Protein AF-A0A2Z5EN95-F1 (afdb_monomer_lite)

Foldseek 3Di:
DDDDDDDPDPDDDPDPDDDPVLVVLVVQLPDPPGAEEAADAPVVQVVSQVVVCVVVVDGRRYHYPRDDPPPD

Structure (mmCIF, N/CA/C/O backbone):
data_AF-A0A2Z5EN95-F1
#
_entry.id   AF-A0A2Z5EN95-F1
#
loop_
_atom_site.group_PDB
_atom_site.id
_atom_site.type_symbol
_atom_site.label_atom_id
_atom_site.label_alt_id
_atom_site.label_comp_id
_atom_site.label_asym_id
_atom_site.label_entity_id
_atom_site.label_seq_id
_atom_site.pdbx_PDB_ins_code
_atom_site.Cartn_x
_atom_site.Cartn_y
_atom_site.Cartn_z
_atom_site.occupancy
_atom_site.B_iso_or_equiv
_atom_site.auth_seq_id
_atom_site.auth_comp_id
_atom_site.auth_asym_id
_atom_site.auth_atom_id
_atom_site.pdbx_PDB_model_num
ATOM 1 N N . MET A 1 1 ? -14.565 -13.250 -29.798 1.00 69.12 1 MET A N 1
ATOM 2 C CA . MET A 1 1 ? -13.361 -13.905 -29.242 1.00 69.12 1 MET A CA 1
ATOM 3 C C . MET A 1 1 ? -12.394 -12.802 -28.847 1.00 69.12 1 MET A C 1
ATOM 5 O O . MET A 1 1 ? -12.160 -11.931 -29.672 1.00 69.12 1 MET A O 1
ATOM 9 N N . ALA A 1 2 ? -11.953 -12.745 -27.589 1.00 84.56 2 ALA A N 1
ATOM 10 C CA . ALA A 1 2 ? -11.047 -11.691 -27.131 1.00 84.56 2 ALA A CA 1
ATOM 11 C C . ALA A 1 2 ? -9.601 -12.060 -27.483 1.00 84.56 2 ALA A C 1
ATOM 13 O O . ALA A 1 2 ? -9.160 -13.166 -27.174 1.00 84.56 2 ALA A O 1
ATOM 14 N N . THR A 1 3 ? -8.876 -11.148 -28.124 1.00 91.06 3 THR A N 1
ATOM 15 C CA . THR A 1 3 ? -7.441 -11.306 -28.379 1.00 91.06 3 THR A CA 1
ATOM 16 C C . THR A 1 3 ? -6.670 -10.909 -27.122 1.00 91.06 3 THR A C 1
ATOM 18 O O . THR A 1 3 ? -6.850 -9.801 -26.617 1.00 91.06 3 THR A O 1
ATOM 21 N N . ILE A 1 4 ? -5.821 -11.800 -26.603 1.00 89.19 4 ILE A N 1
ATOM 22 C CA . ILE A 1 4 ? -4.933 -11.490 -25.474 1.00 89.19 4 ILE A CA 1
ATOM 23 C C . ILE A 1 4 ? -3.704 -10.773 -26.030 1.00 89.19 4 ILE A C 1
ATOM 25 O O . ILE A 1 4 ? -2.961 -11.345 -26.822 1.00 89.19 4 ILE A O 1
ATOM 29 N N . VAL A 1 5 ? -3.492 -9.528 -25.609 1.00 89.56 5 VAL A N 1
ATOM 30 C CA . VAL A 1 5 ? -2.301 -8.743 -25.954 1.00 89.56 5 VAL A CA 1
ATOM 31 C C . VAL A 1 5 ? -1.413 -8.667 -24.717 1.00 89.56 5 VAL A C 1
ATOM 33 O O . VAL A 1 5 ? -1.847 -8.169 -23.677 1.00 89.56 5 VAL A O 1
ATOM 36 N N . GLN A 1 6 ? -0.189 -9.183 -24.811 1.00 87.31 6 GLN A N 1
ATOM 37 C CA . GLN A 1 6 ? 0.829 -9.055 -23.767 1.00 87.31 6 GLN A CA 1
ATOM 38 C C . GLN A 1 6 ? 1.899 -8.051 -24.206 1.00 87.31 6 GLN A C 1
ATOM 40 O O . GLN A 1 6 ? 2.112 -7.847 -25.398 1.00 87.31 6 GLN A O 1
ATOM 45 N N . ASN A 1 7 ? 2.521 -7.374 -23.240 1.00 87.44 7 ASN A N 1
ATOM 46 C CA . ASN A 1 7 ? 3.609 -6.439 -23.507 1.00 87.44 7 ASN A CA 1
ATOM 47 C C . ASN A 1 7 ? 4.951 -7.155 -23.317 1.00 87.44 7 ASN A C 1
ATOM 49 O O . ASN A 1 7 ? 5.277 -7.520 -22.190 1.00 87.44 7 ASN A O 1
ATOM 53 N N . ASP A 1 8 ? 5.728 -7.297 -24.390 1.00 89.88 8 ASP A N 1
ATOM 54 C CA . ASP A 1 8 ? 7.047 -7.952 -24.366 1.00 89.88 8 ASP A CA 1
ATOM 55 C C . ASP A 1 8 ? 8.202 -6.988 -24.032 1.00 89.88 8 ASP A C 1
ATOM 57 O O . ASP A 1 8 ? 9.361 -7.390 -23.916 1.00 89.88 8 ASP A O 1
ATOM 61 N N . LYS A 1 9 ? 7.919 -5.687 -23.879 1.00 93.00 9 LYS A N 1
ATOM 62 C CA . LYS A 1 9 ? 8.945 -4.679 -23.587 1.00 93.00 9 LYS A CA 1
ATOM 63 C C . LYS A 1 9 ? 9.452 -4.822 -22.138 1.00 93.00 9 LYS A C 1
ATOM 65 O O . LYS A 1 9 ? 8.640 -4.739 -21.218 1.00 93.00 9 LYS A O 1
ATOM 70 N N . PRO A 1 10 ? 10.777 -4.907 -21.897 1.00 93.19 10 PRO A N 1
ATOM 71 C CA . PRO A 1 10 ? 11.331 -5.080 -20.547 1.00 93.19 10 PRO A CA 1
ATOM 72 C C . PRO A 1 10 ? 11.196 -3.830 -19.666 1.00 93.19 10 PRO A C 1
ATOM 74 O O . PRO A 1 10 ? 11.266 -3.914 -18.443 1.00 93.19 10 PRO A O 1
ATOM 77 N N . VAL A 1 11 ? 11.010 -2.657 -20.278 1.00 94.69 11 VAL A N 1
ATOM 78 C CA . VAL A 1 11 ? 10.798 -1.394 -19.567 1.00 94.69 11 VAL A CA 1
ATOM 79 C C . VAL A 1 11 ? 9.314 -1.058 -19.515 1.00 94.69 11 VAL A C 1
ATOM 81 O O . VAL A 1 11 ? 8.619 -1.056 -20.534 1.00 94.69 11 VAL A O 1
ATOM 84 N N . THR A 1 12 ? 8.848 -0.707 -18.320 1.00 93.56 12 THR A N 1
ATOM 85 C CA . THR A 1 12 ? 7.510 -0.151 -18.121 1.00 93.56 12 THR A CA 1
ATOM 86 C C . THR A 1 12 ? 7.568 1.361 -18.311 1.00 93.56 12 THR A C 1
ATOM 88 O O . THR A 1 12 ? 8.333 2.043 -17.636 1.00 93.56 12 THR A O 1
ATOM 91 N N . VAL A 1 13 ? 6.770 1.877 -19.242 1.00 94.81 13 VAL A N 1
ATOM 92 C CA . VAL A 1 13 ? 6.574 3.314 -19.479 1.00 94.81 13 VAL A CA 1
ATOM 93 C C . VAL A 1 13 ? 5.122 3.612 -19.136 1.00 94.81 13 VAL A C 1
ATOM 95 O O . VAL A 1 13 ? 4.261 2.834 -19.539 1.00 94.81 13 VAL A O 1
ATOM 98 N N . ASP A 1 14 ? 4.874 4.669 -18.363 1.00 94.25 14 ASP A N 1
ATOM 99 C CA . ASP A 1 14 ? 3.535 5.075 -17.909 1.00 94.25 14 ASP A CA 1
ATOM 100 C C . ASP A 1 14 ? 2.698 3.898 -17.363 1.00 94.25 14 ASP A C 1
ATOM 102 O O . ASP A 1 14 ? 1.724 3.461 -17.982 1.00 94.25 14 ASP A O 1
ATOM 106 N N . PRO A 1 15 ? 3.098 3.318 -16.211 1.00 92.62 15 PRO A N 1
ATOM 107 C CA . PRO A 1 15 ? 2.479 2.109 -15.683 1.00 92.62 15 PRO A CA 1
ATOM 108 C C . PRO A 1 15 ? 0.979 2.296 -15.440 1.00 92.62 15 PRO A C 1
ATOM 110 O O . PRO A 1 15 ? 0.558 3.171 -14.690 1.00 92.62 15 PRO A O 1
ATOM 113 N N . LEU A 1 16 ? 0.172 1.392 -15.999 1.00 92.75 16 LEU A N 1
ATOM 114 C CA . LEU A 1 16 ? -1.281 1.379 -15.799 1.00 92.75 16 LEU A CA 1
ATOM 115 C C . LEU A 1 16 ? -1.690 0.978 -14.369 1.00 92.75 16 LEU A C 1
ATOM 117 O O . LEU A 1 16 ? -2.783 1.310 -13.916 1.00 92.75 16 LEU A O 1
ATOM 121 N N . ARG A 1 17 ? -0.852 0.202 -13.671 1.00 91.69 17 ARG A N 1
ATOM 122 C CA . ARG A 1 17 ? -1.165 -0.381 -12.358 1.00 91.69 17 ARG A CA 1
ATOM 123 C C . ARG A 1 17 ? -0.179 0.096 -11.302 1.00 91.69 17 ARG A C 1
ATOM 125 O O . ARG A 1 17 ? 1.021 0.171 -11.551 1.00 91.69 17 ARG A O 1
ATOM 132 N N . HIS A 1 18 ? -0.697 0.342 -10.105 1.00 94.56 18 HIS A N 1
ATOM 133 C CA . HIS A 1 18 ? 0.108 0.604 -8.916 1.00 94.56 18 HIS A CA 1
ATOM 134 C C . HIS A 1 18 ? 0.462 -0.692 -8.171 1.00 94.56 18 HIS A C 1
ATOM 136 O O . HIS A 1 18 ? 0.001 -1.781 -8.516 1.00 94.56 18 HIS A O 1
ATOM 142 N N . SER A 1 19 ? 1.300 -0.568 -7.140 1.00 94.50 19 SER A N 1
ATOM 143 C CA . SER A 1 19 ? 1.738 -1.694 -6.317 1.00 94.50 19 SER A CA 1
ATOM 144 C C 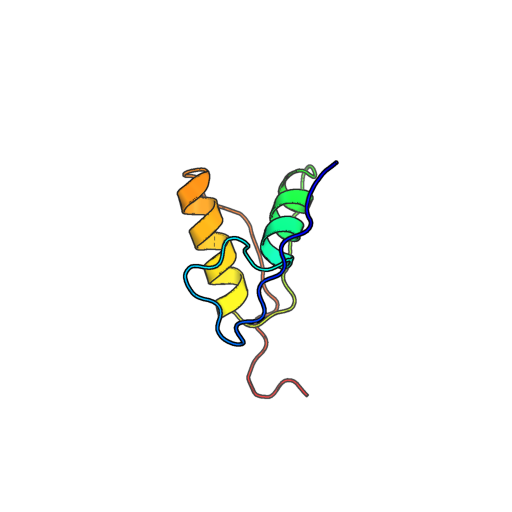. SER A 1 19 ? 0.577 -2.325 -5.533 1.00 94.50 19 SER A C 1
ATOM 146 O O . SER A 1 19 ? -0.353 -1.643 -5.099 1.00 94.50 19 SER A O 1
ATOM 148 N N . ALA A 1 20 ? 0.650 -3.640 -5.306 1.00 96.19 20 ALA A N 1
ATOM 149 C CA . ALA A 1 20 ? -0.372 -4.391 -4.571 1.00 96.19 20 ALA A CA 1
ATOM 150 C C . ALA A 1 20 ? -0.696 -3.843 -3.157 1.00 96.19 20 ALA A C 1
ATOM 152 O O . ALA A 1 20 ? -1.876 -3.828 -2.797 1.00 96.19 20 ALA A O 1
ATOM 153 N N . PRO A 1 21 ? 0.274 -3.330 -2.363 1.00 95.38 21 PRO A N 1
ATOM 154 C CA . PRO A 1 21 ? -0.013 -2.781 -1.037 1.00 95.38 21 PRO A CA 1
ATOM 155 C C . PRO A 1 21 ? -0.984 -1.596 -1.036 1.00 95.38 21 PRO A C 1
ATOM 157 O O . PRO A 1 21 ? -1.706 -1.424 -0.061 1.00 95.38 21 PRO A O 1
ATOM 160 N N . LEU A 1 22 ? -1.059 -0.804 -2.115 1.00 96.50 22 LEU A N 1
ATOM 161 C CA . LEU A 1 22 ? -2.041 0.282 -2.224 1.00 96.50 22 LEU A CA 1
ATOM 162 C C . LEU A 1 22 ? -3.469 -0.273 -2.167 1.00 96.50 22 LEU A C 1
ATOM 164 O O . LEU A 1 22 ? -4.294 0.220 -1.401 1.00 96.50 22 LEU A O 1
ATOM 168 N N . GLY A 1 23 ? -3.741 -1.328 -2.940 1.00 96.62 23 GLY A N 1
ATOM 169 C CA . GLY A 1 23 ? -5.040 -2.001 -2.944 1.00 96.62 23 GLY A CA 1
ATOM 170 C C . GLY A 1 23 ? -5.356 -2.675 -1.608 1.00 96.62 23 GLY A C 1
ATOM 171 O O . GLY A 1 23 ? -6.485 -2.592 -1.134 1.00 96.62 23 GLY A O 1
ATOM 172 N N . ALA A 1 24 ? -4.355 -3.279 -0.959 1.00 96.56 24 ALA A N 1
ATOM 173 C CA . ALA A 1 24 ? -4.523 -3.864 0.371 1.00 96.56 24 ALA A CA 1
ATOM 174 C C . ALA A 1 24 ? -4.896 -2.802 1.419 1.00 96.56 24 ALA A C 1
ATOM 176 O O . ALA A 1 24 ? -5.835 -2.998 2.187 1.00 96.56 24 ALA A O 1
ATOM 177 N N . VAL A 1 25 ? -4.213 -1.652 1.418 1.00 97.19 25 VAL A N 1
ATOM 178 C CA . VAL A 1 25 ? -4.536 -0.524 2.306 1.00 97.19 25 VAL A CA 1
ATOM 179 C C . VAL A 1 25 ? -5.958 -0.029 2.062 1.00 97.19 25 VAL A C 1
ATOM 181 O O . VAL A 1 25 ? -6.701 0.143 3.022 1.00 97.19 25 VAL A O 1
ATOM 184 N N . LEU A 1 26 ? -6.364 0.136 0.799 1.00 96.75 26 LEU A N 1
ATOM 185 C CA . LEU A 1 26 ? -7.738 0.510 0.450 1.00 96.75 26 LEU A CA 1
ATOM 186 C C . LEU A 1 26 ? -8.773 -0.471 1.006 1.00 96.75 26 LEU A C 1
ATOM 188 O O . LEU A 1 26 ? -9.777 -0.042 1.568 1.00 96.75 26 LEU A O 1
ATOM 192 N N . ALA A 1 27 ? -8.521 -1.775 0.885 1.00 97.69 27 ALA A N 1
ATOM 193 C CA . ALA A 1 27 ? -9.418 -2.796 1.411 1.00 97.69 27 ALA A CA 1
ATOM 194 C C . ALA A 1 27 ? -9.548 -2.712 2.943 1.00 97.69 27 ALA A C 1
ATOM 196 O O . ALA A 1 27 ? -10.659 -2.737 3.469 1.00 97.69 27 ALA A O 1
ATOM 197 N N . PHE A 1 28 ? -8.432 -2.555 3.664 1.00 97.62 28 PHE A N 1
ATOM 198 C CA . PHE A 1 28 ? -8.441 -2.465 5.128 1.00 97.62 28 PHE A CA 1
ATOM 199 C C . PHE A 1 28 ? -9.020 -1.152 5.662 1.00 97.62 28 PHE A C 1
ATOM 201 O O . PHE A 1 28 ? -9.645 -1.162 6.719 1.00 97.62 28 PHE A O 1
ATOM 208 N N . LEU A 1 29 ? -8.897 -0.040 4.931 1.00 96.88 29 LEU A N 1
ATOM 209 C CA . LEU A 1 29 ? -9.565 1.220 5.282 1.00 96.88 29 LEU A CA 1
ATOM 210 C C . LEU A 1 29 ? -11.098 1.112 5.245 1.00 96.88 29 LEU A C 1
ATOM 212 O O . LEU A 1 29 ? -11.776 1.882 5.919 1.00 96.88 29 LEU A O 1
ATOM 216 N N . GLY A 1 30 ? -11.647 0.143 4.506 1.00 96.06 30 GLY A N 1
ATOM 217 C CA . 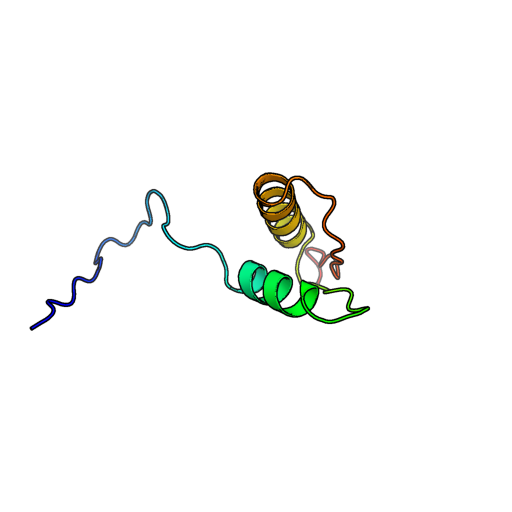GLY A 1 30 ? -13.078 -0.169 4.519 1.00 96.06 30 GLY A CA 1
ATOM 218 C C . GLY A 1 30 ? -13.550 -0.913 5.776 1.00 96.06 30 GLY A C 1
ATOM 219 O O . GLY A 1 30 ? -14.754 -1.053 5.985 1.00 96.06 30 GLY A O 1
ATOM 220 N N . VAL A 1 31 ? -12.637 -1.396 6.624 1.00 97.62 31 VAL A N 1
ATOM 221 C CA . VAL A 1 31 ? -12.973 -2.123 7.854 1.00 97.62 31 VAL A CA 1
ATOM 222 C C . VAL A 1 31 ? -13.113 -1.142 9.017 1.00 97.62 31 VAL A C 1
ATOM 224 O O . VAL A 1 31 ? -12.190 -0.395 9.349 1.00 97.62 31 VAL A O 1
ATOM 227 N N . ALA A 1 32 ? -14.267 -1.169 9.686 1.00 97.00 32 ALA A N 1
ATOM 228 C CA . ALA A 1 32 ? -14.552 -0.280 10.808 1.00 97.00 32 ALA A CA 1
ATOM 229 C C . ALA A 1 32 ? -13.504 -0.414 11.929 1.00 97.00 32 ALA A C 1
ATOM 231 O O . ALA A 1 32 ? -13.259 -1.507 12.443 1.00 97.00 32 ALA A O 1
ATOM 232 N N . ARG A 1 33 ? -12.927 0.726 12.340 1.00 96.06 33 ARG A N 1
ATOM 233 C CA . ARG A 1 33 ? -11.866 0.827 13.364 1.00 96.06 33 ARG A CA 1
ATOM 234 C C . ARG A 1 33 ? -10.591 0.029 13.036 1.00 96.06 33 ARG A C 1
ATOM 236 O O . ARG A 1 33 ? -9.905 -0.423 13.949 1.00 96.06 33 ARG A O 1
ATOM 243 N N . CYS A 1 34 ? -10.259 -0.134 11.756 1.00 96.94 34 CYS A N 1
ATOM 244 C CA . CYS A 1 34 ? -8.981 -0.696 11.326 1.00 96.94 34 CYS A CA 1
ATOM 245 C C . CYS A 1 34 ? -7.946 0.411 11.074 1.00 96.94 34 CYS A C 1
ATOM 247 O O . CYS A 1 34 ? -8.255 1.433 10.465 1.00 96.94 34 CYS A O 1
ATOM 249 N N . LEU A 1 35 ? -6.706 0.193 11.521 1.00 97.00 35 LEU A N 1
ATOM 250 C CA . LEU A 1 35 ? -5.554 1.014 11.154 1.00 97.00 35 LEU A CA 1
ATOM 251 C C . LEU A 1 35 ? -4.568 0.139 10.367 1.00 97.00 35 LEU A C 1
ATOM 253 O O . LEU A 1 35 ? -3.883 -0.684 10.979 1.00 97.00 35 LEU A O 1
ATOM 257 N N . PRO A 1 36 ? -4.487 0.275 9.033 1.00 96.94 36 PRO A N 1
ATOM 258 C CA . PRO A 1 36 ? -3.556 -0.515 8.240 1.00 96.94 36 PRO A CA 1
ATOM 259 C C . PRO A 1 36 ? -2.102 -0.173 8.591 1.00 96.94 36 PRO A C 1
ATOM 261 O O . PRO A 1 36 ? -1.745 0.994 8.780 1.00 96.94 36 PRO A O 1
ATOM 264 N N . LEU A 1 37 ? -1.253 -1.202 8.637 1.00 96.88 37 LEU A N 1
ATOM 265 C CA . LEU A 1 37 ? 0.190 -1.087 8.834 1.00 96.88 37 LEU A CA 1
ATOM 266 C C . LEU A 1 37 ? 0.920 -1.754 7.667 1.00 96.88 37 LEU A C 1
ATOM 268 O O . LEU A 1 37 ? 0.693 -2.926 7.371 1.00 96.88 37 LEU A O 1
ATOM 272 N N . LEU A 1 38 ? 1.816 -1.014 7.018 1.00 95.94 38 LEU A N 1
ATOM 273 C CA . LEU A 1 38 ? 2.698 -1.539 5.981 1.00 95.94 38 LEU A CA 1
ATOM 274 C C . LEU A 1 38 ? 4.028 -1.975 6.586 1.00 95.94 38 LEU A C 1
ATOM 276 O O . LEU A 1 38 ? 4.780 -1.152 7.117 1.00 95.94 38 LEU A O 1
ATOM 280 N N . HIS A 1 39 ? 4.335 -3.265 6.462 1.00 95.69 39 HIS A N 1
ATOM 281 C CA . HIS A 1 39 ? 5.659 -3.779 6.784 1.00 95.69 39 HIS A CA 1
ATOM 282 C C . HIS A 1 39 ? 6.644 -3.420 5.661 1.00 95.69 39 HIS A C 1
ATOM 284 O O . HIS A 1 39 ? 6.869 -4.194 4.735 1.00 95.69 39 HIS A O 1
ATOM 290 N N . SER A 1 40 ? 7.135 -2.184 5.674 1.00 92.00 40 SER A N 1
ATOM 291 C CA . SER A 1 40 ? 7.950 -1.606 4.603 1.00 92.00 40 SER A CA 1
ATOM 292 C C . SER A 1 40 ? 8.865 -0.500 5.126 1.00 92.00 40 SER A C 1
ATOM 294 O O . SER A 1 40 ? 8.741 -0.062 6.271 1.00 92.00 40 SER A O 1
ATOM 296 N N . SER A 1 41 ? 9.748 0.012 4.266 1.00 93.81 41 SER A N 1
ATOM 297 C CA . SER A 1 41 ? 10.400 1.300 4.509 1.00 93.81 41 SER A CA 1
ATOM 298 C C . SER A 1 41 ? 9.384 2.448 4.418 1.00 93.81 41 SER A C 1
ATOM 300 O O . SER A 1 41 ? 8.266 2.294 3.902 1.00 93.81 41 SER A O 1
ATOM 302 N N . GLN A 1 42 ? 9.771 3.624 4.915 1.00 93.69 42 GLN A N 1
ATOM 303 C CA . GLN A 1 42 ? 8.893 4.797 4.992 1.00 93.69 42 GLN A CA 1
ATOM 304 C C . GLN A 1 42 ? 8.423 5.291 3.612 1.00 93.69 42 GLN A C 1
ATOM 306 O O . GLN A 1 42 ? 7.297 5.776 3.479 1.00 93.69 42 GLN A O 1
ATOM 311 N N . GLY A 1 43 ? 9.250 5.127 2.572 1.00 93.31 43 GLY A N 1
ATOM 312 C CA . GLY A 1 43 ? 8.951 5.603 1.218 1.00 93.31 43 GLY A CA 1
ATOM 313 C C . GLY A 1 43 ? 7.715 4.944 0.599 1.00 93.31 43 GLY A C 1
ATOM 314 O O . GLY A 1 43 ? 6.874 5.629 0.014 1.00 93.31 43 GLY A O 1
ATOM 315 N N . CYS A 1 44 ? 7.547 3.630 0.787 1.00 92.12 44 CYS A N 1
ATOM 316 C CA . CYS A 1 44 ? 6.380 2.909 0.274 1.00 92.12 44 CYS A CA 1
ATOM 317 C C . CYS A 1 44 ? 5.077 3.420 0.905 1.00 92.12 44 CYS A C 1
ATOM 319 O O . CYS A 1 44 ? 4.103 3.676 0.196 1.00 92.12 44 CYS A O 1
ATOM 321 N N . ALA A 1 45 ? 5.070 3.623 2.225 1.00 94.81 45 ALA A N 1
ATOM 322 C CA . ALA A 1 45 ? 3.899 4.127 2.938 1.00 94.81 45 ALA A CA 1
ATOM 323 C C . ALA A 1 45 ? 3.579 5.585 2.582 1.00 94.81 45 ALA A C 1
ATOM 325 O O . ALA A 1 45 ? 2.409 5.931 2.404 1.00 94.81 45 ALA A O 1
ATOM 326 N N . ALA A 1 46 ? 4.603 6.424 2.403 1.00 95.56 46 ALA A N 1
ATOM 327 C CA . ALA A 1 46 ? 4.431 7.805 1.965 1.00 95.56 46 ALA A CA 1
ATOM 328 C C . ALA A 1 46 ? 3.764 7.889 0.581 1.00 95.56 46 ALA A C 1
ATOM 330 O O . ALA A 1 46 ? 2.822 8.663 0.408 1.00 95.56 46 ALA A O 1
ATOM 331 N N . MET A 1 47 ? 4.183 7.057 -0.380 1.00 95.56 47 MET A N 1
ATOM 332 C CA . MET A 1 47 ? 3.594 7.041 -1.725 1.00 95.56 47 MET A CA 1
ATOM 333 C C . MET A 1 47 ? 2.118 6.626 -1.701 1.00 95.56 47 MET A C 1
ATOM 335 O O . MET A 1 47 ? 1.283 7.295 -2.311 1.00 95.56 47 MET A O 1
ATOM 339 N N . VAL A 1 48 ? 1.774 5.567 -0.956 1.00 96.31 48 VAL A N 1
ATOM 340 C CA . VAL A 1 48 ? 0.372 5.143 -0.790 1.00 96.31 48 VAL A CA 1
ATOM 341 C C . VAL A 1 48 ? -0.455 6.274 -0.180 1.00 96.31 48 VAL A C 1
ATOM 343 O O . VAL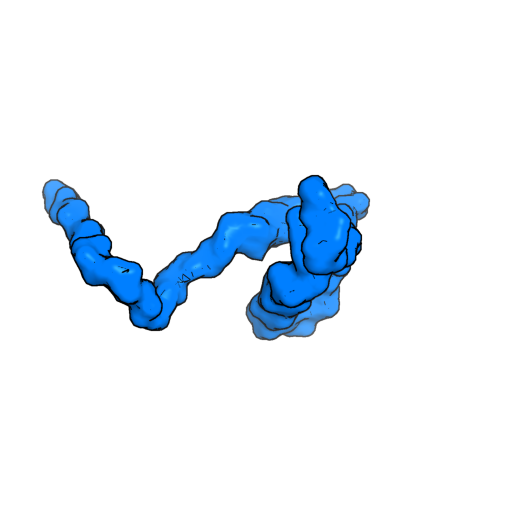 A 1 48 ? -1.512 6.614 -0.709 1.00 96.31 48 VAL A O 1
ATOM 346 N N . LYS A 1 49 ? 0.048 6.917 0.880 1.00 95.69 49 LYS A N 1
ATOM 347 C CA . LYS A 1 49 ? -0.647 8.028 1.538 1.00 95.69 49 LYS A CA 1
ATOM 348 C C . LYS A 1 49 ? -0.881 9.202 0.587 1.00 95.69 49 LYS A C 1
ATOM 350 O O . LYS A 1 49 ? -1.998 9.700 0.512 1.00 95.69 49 LYS A O 1
ATOM 355 N N . VAL A 1 50 ? 0.131 9.614 -0.180 1.00 96.94 50 VAL A N 1
ATOM 356 C CA . VAL A 1 50 ? 0.011 10.723 -1.141 1.00 96.94 50 VAL A CA 1
ATOM 357 C C . VAL A 1 50 ? -1.002 10.409 -2.240 1.00 96.94 50 VAL A C 1
ATOM 359 O O . VAL A 1 50 ? -1.832 11.263 -2.549 1.00 96.94 50 VAL A O 1
ATOM 362 N N . LEU A 1 51 ? -0.961 9.207 -2.822 1.00 96.94 51 LEU A N 1
ATOM 363 C CA . LEU A 1 51 ? -1.891 8.811 -3.884 1.00 96.94 51 LEU A CA 1
ATOM 364 C C . LEU A 1 51 ? -3.340 8.812 -3.388 1.00 96.94 51 LEU A C 1
ATOM 366 O O . LEU A 1 51 ? -4.210 9.399 -4.031 1.00 96.94 51 LEU A O 1
ATOM 370 N N . LEU A 1 52 ? -3.589 8.219 -2.220 1.00 97.25 52 LEU A N 1
ATOM 371 C CA . LEU A 1 52 ? -4.933 8.124 -1.656 1.00 97.25 52 LEU A CA 1
ATOM 372 C C . LEU A 1 52 ? -5.452 9.478 -1.156 1.00 97.25 52 LEU A C 1
ATOM 374 O O . LEU A 1 52 ? -6.587 9.836 -1.461 1.00 97.25 52 LEU A O 1
ATOM 378 N N . THR A 1 53 ? -4.619 10.284 -0.488 1.00 97.88 53 THR A N 1
ATOM 379 C CA . THR A 1 53 ? -4.998 11.646 -0.079 1.00 97.88 53 THR A CA 1
ATOM 380 C C . THR A 1 53 ? -5.296 12.535 -1.283 1.00 97.88 53 THR A C 1
ATOM 382 O O . THR A 1 53 ? -6.235 13.320 -1.231 1.00 97.88 53 THR A O 1
ATOM 385 N N . ARG A 1 54 ? -4.564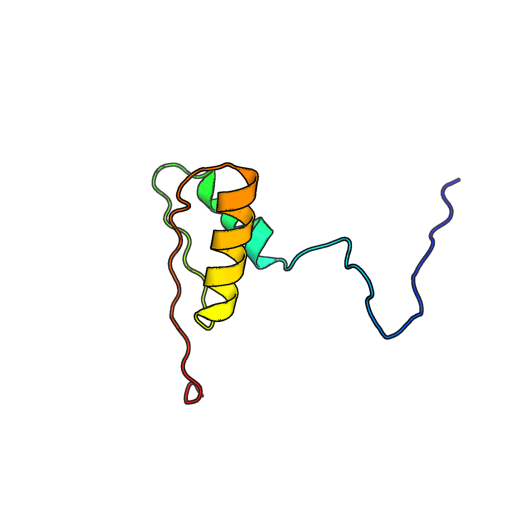 12.410 -2.398 1.00 97.88 54 ARG A N 1
ATOM 386 C CA . ARG A 1 54 ? -4.883 13.159 -3.628 1.00 97.88 54 ARG A CA 1
ATOM 387 C C . ARG A 1 54 ? -6.191 12.700 -4.268 1.00 97.88 54 ARG A C 1
ATOM 389 O O . ARG A 1 54 ? -6.938 13.544 -4.753 1.00 97.88 54 ARG A O 1
ATOM 396 N N . HIS A 1 55 ? -6.455 11.394 -4.277 1.00 97.50 55 HIS A N 1
ATOM 397 C CA . HIS A 1 55 ? -7.658 10.830 -4.886 1.00 97.50 55 HIS A CA 1
ATOM 398 C C . HIS A 1 55 ? -8.926 11.167 -4.089 1.00 97.50 55 HIS A C 1
ATOM 400 O O . HIS A 1 55 ? -9.877 11.701 -4.654 1.00 97.50 55 HIS A O 1
ATOM 406 N N . PHE A 1 56 ? -8.923 10.912 -2.778 1.00 97.62 56 PHE A N 1
ATOM 407 C CA . PHE A 1 56 ? -10.088 11.127 -1.912 1.00 97.62 56 PHE A CA 1
ATOM 408 C C . PHE A 1 56 ? -10.181 12.540 -1.342 1.00 97.62 56 PHE A C 1
ATOM 410 O O . PHE A 1 56 ? -11.237 12.928 -0.862 1.00 97.62 56 PHE A O 1
ATOM 417 N N . ARG A 1 57 ? -9.099 13.324 -1.420 1.00 97.75 57 ARG A N 1
ATOM 418 C CA . ARG A 1 57 ? -8.990 14.663 -0.816 1.00 97.75 57 ARG A CA 1
ATOM 419 C C . ARG A 1 57 ? -9.176 14.662 0.706 1.00 97.75 57 ARG A C 1
ATOM 421 O O . ARG A 1 57 ? -9.618 15.652 1.277 1.00 97.75 57 ARG A O 1
ATOM 428 N N . GLU A 1 58 ? -8.767 13.576 1.359 1.00 97.00 58 GLU A N 1
ATOM 429 C CA . GLU A 1 58 ? -8.866 13.385 2.809 1.00 97.00 58 GLU A CA 1
ATOM 430 C C . GLU A 1 58 ? -7.550 12.864 3.410 1.00 97.00 58 GLU A C 1
ATOM 432 O O . GLU A 1 58 ? -6.688 12.302 2.722 1.00 97.00 58 GLU A O 1
ATOM 437 N N . SER A 1 59 ? -7.373 13.060 4.719 1.00 94.69 59 SER A N 1
ATOM 438 C CA . SER A 1 59 ? -6.222 12.518 5.447 1.00 94.69 59 SER A CA 1
ATOM 439 C C . SER A 1 59 ? -6.379 11.011 5.627 1.00 94.69 59 SER A C 1
ATOM 441 O O . SER A 1 59 ? -7.332 10.556 6.254 1.00 94.69 59 SER A O 1
ATOM 443 N N . ILE A 1 60 ? -5.430 10.237 5.100 1.00 96.50 60 ILE A N 1
ATOM 444 C CA . ILE A 1 60 ? -5.499 8.774 5.127 1.00 96.50 60 ILE A CA 1
ATOM 445 C C . ILE A 1 60 ? -4.728 8.227 6.340 1.00 96.50 60 ILE A C 1
ATOM 447 O O . ILE A 1 60 ? -3.513 8.460 6.440 1.00 96.50 60 ILE A O 1
ATOM 451 N N . PRO A 1 61 ? -5.393 7.502 7.263 1.00 94.69 61 PRO A N 1
ATOM 452 C CA . PRO A 1 61 ? -4.739 6.885 8.410 1.00 94.69 61 PRO A CA 1
ATOM 453 C C . PRO A 1 61 ? -4.000 5.608 7.979 1.00 94.69 61 PRO A C 1
ATOM 455 O O . PRO A 1 61 ? -4.607 4.626 7.566 1.00 94.69 61 PRO A O 1
ATOM 458 N N . LEU A 1 62 ? -2.670 5.628 8.064 1.00 95.56 62 LEU A N 1
ATOM 459 C CA . LEU A 1 62 ? -1.790 4.534 7.64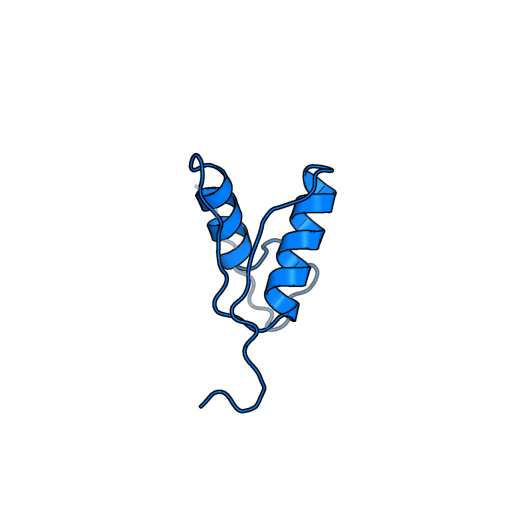7 1.00 95.56 62 LEU A CA 1
ATOM 460 C C . LEU A 1 62 ? -0.511 4.558 8.488 1.00 95.56 62 LEU A C 1
ATOM 462 O O . LEU A 1 62 ? 0.060 5.632 8.690 1.00 95.56 62 LEU A O 1
ATOM 466 N N . GLN A 1 63 ? -0.055 3.391 8.942 1.00 96.25 63 GLN A N 1
ATOM 467 C CA . GLN A 1 63 ? 1.204 3.222 9.673 1.00 96.25 63 GLN A CA 1
ATOM 468 C C . GLN A 1 63 ? 2.220 2.397 8.880 1.00 96.25 63 GLN A C 1
ATOM 470 O O . GLN A 1 63 ? 1.878 1.698 7.925 1.00 96.25 63 GLN A O 1
ATOM 475 N N . THR A 1 64 ? 3.486 2.475 9.280 1.00 96.12 64 THR A N 1
ATOM 476 C CA . THR A 1 64 ? 4.578 1.692 8.697 1.00 96.12 64 THR A CA 1
ATOM 477 C C . THR A 1 64 ? 5.533 1.218 9.783 1.00 96.12 64 THR A C 1
ATOM 479 O O . THR A 1 64 ? 5.739 1.921 10.769 1.00 96.12 64 THR A O 1
ATOM 482 N N . SER A 1 65 ? 6.133 0.042 9.598 1.00 95.62 65 SER A N 1
ATOM 483 C CA . SER A 1 65 ? 7.215 -0.440 10.465 1.00 95.62 65 SER A CA 1
ATOM 484 C C . SER A 1 65 ? 8.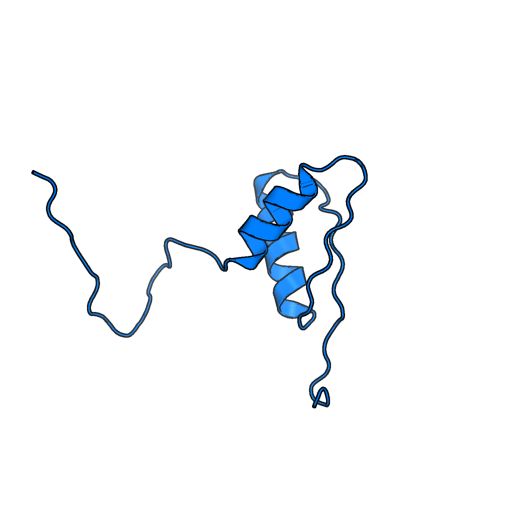552 0.269 10.229 1.00 95.62 65 SER A C 1
ATOM 486 O O . SER A 1 65 ? 9.483 0.025 10.986 1.00 95.62 65 SER A O 1
ATOM 488 N N . ALA A 1 66 ? 8.650 1.130 9.207 1.00 94.88 66 ALA A N 1
ATOM 489 C CA . ALA A 1 66 ? 9.816 1.964 8.924 1.00 94.88 66 ALA A CA 1
ATOM 490 C C . ALA A 1 66 ? 11.143 1.180 8.893 1.00 94.88 66 ALA A C 1
ATOM 492 O O . ALA A 1 66 ? 12.073 1.519 9.619 1.00 94.88 66 ALA A O 1
ATOM 493 N N . LEU A 1 67 ? 11.221 0.143 8.047 1.00 94.50 67 LEU A N 1
ATOM 494 C CA . LEU A 1 67 ? 12.417 -0.704 7.921 1.00 94.50 67 LEU A CA 1
ATOM 495 C C . LEU A 1 67 ? 13.675 0.138 7.622 1.00 94.50 67 LEU A C 1
ATOM 497 O O . LEU A 1 67 ? 13.685 0.831 6.597 1.00 94.50 67 LEU A O 1
ATOM 501 N N . PRO A 1 68 ? 14.716 0.080 8.475 1.00 89.88 68 PRO A N 1
ATOM 502 C CA . PRO A 1 68 ? 16.027 0.655 8.187 1.00 89.88 68 PRO A CA 1
ATOM 503 C C . PRO A 1 68 ? 16.871 -0.259 7.285 1.00 89.88 68 PRO A C 1
ATOM 505 O O . PRO A 1 68 ? 16.605 -1.455 7.167 1.00 89.88 68 PRO A O 1
ATOM 508 N N . GLU A 1 69 ? 17.947 0.296 6.725 1.00 85.19 69 GLU A N 1
ATOM 509 C CA . GLU A 1 69 ? 18.940 -0.415 5.894 1.00 85.19 69 GLU A CA 1
ATOM 510 C C . GLU A 1 69 ? 19.554 -1.647 6.586 1.00 85.19 69 GLU A C 1
ATOM 512 O O . GLU A 1 69 ? 19.948 -2.604 5.932 1.00 85.19 69 GLU A O 1
ATOM 517 N N . THR A 1 70 ? 19.632 -1.638 7.920 1.00 82.88 70 THR A N 1
ATOM 518 C CA . THR A 1 70 ? 20.224 -2.710 8.739 1.00 82.88 70 THR A CA 1
ATOM 519 C C . THR A 1 70 ? 19.244 -3.824 9.103 1.00 82.88 70 THR A C 1
ATOM 521 O O . THR A 1 70 ? 19.550 -4.653 9.961 1.00 82.88 70 THR A O 1
ATOM 524 N N . THR A 1 71 ? 18.056 -3.845 8.499 1.00 61.44 71 THR A N 1
ATOM 525 C CA . THR A 1 71 ? 17.099 -4.936 8.710 1.00 61.44 71 THR A CA 1
ATOM 526 C C . THR A 1 71 ? 17.606 -6.175 7.976 1.00 61.44 71 THR A C 1
ATOM 528 O O . THR A 1 71 ? 17.623 -6.198 6.749 1.00 61.44 71 THR A O 1
ATOM 531 N N . THR A 1 72 ? 18.070 -7.157 8.749 1.00 51.09 72 THR A N 1
ATOM 532 C CA . THR A 1 72 ? 18.572 -8.466 8.297 1.00 51.09 72 THR A CA 1
ATOM 533 C C . THR A 1 72 ? 17.505 -9.313 7.629 1.00 51.09 72 THR A C 1
ATOM 535 O O . THR A 1 72 ? 16.395 -9.378 8.210 1.00 51.09 72 THR A O 1
#

Sequence (72 aa):
MATIVQNDKPVTVDPLRHSAPLGAVLAFLGVARCLPLLHSSQGCAAMVKVLLTRHFRESIPLQTSALPETTT

Secondary structure (DSSP, 8-state):
-PPP-----SS-SS-SS--HHHHHHHHHHTSTT---EE-S-HHHHHHHHHHHHHHHSS----EE----TT--

pLDDT: mean 93.06, std 7.67, range [51.09, 97.88]

Radius of gyration: 15.86 Å; chains: 1; bounding box: 35×29×43 Å